Protein AF-A0A0A0LDT7-F1 (afdb_monomer_lite)

Foldseek 3Di:
DDPLDAQEEAEADDPVVVVVVVVCVVVPPDPSNYYYDHPDPDDPDDPPPDPDDDD

Sequence (55 aa):
MADETFKYVILGGGVAAGYAAREFVKQGLNPGELAIISKEAVRFHIPIILEQGLL

InterPro domains:
  IPR036188 FAD/NAD(P)-binding domain superfamily [G3DSA:3.50.50.60] (3-55)

Radius of gyration: 14.31 Å; chains: 1; bounding box: 39×32×28 Å

Structure (mmCIF, N/CA/C/O backbone):
data_AF-A0A0A0LDT7-F1
#
_entry.id   AF-A0A0A0LDT7-F1
#
loop_
_atom_site.group_PDB
_atom_site.id
_atom_site.type_symbol
_atom_site.label_atom_id
_atom_site.label_alt_id
_atom_site.label_comp_id
_atom_site.label_asym_id
_atom_site.label_entity_id
_atom_site.label_seq_id
_atom_site.pdbx_PDB_ins_code
_atom_site.Cartn_x
_atom_site.Cartn_y
_atom_site.Cartn_z
_atom_site.occupancy
_atom_site.B_iso_or_equiv
_atom_site.auth_seq_id
_atom_site.auth_comp_id
_atom_site.auth_asym_id
_atom_site.auth_atom_id
_atom_site.pdbx_PDB_model_num
ATOM 1 N N . MET A 1 1 ? -7.819 -26.377 0.347 1.00 41.91 1 MET A N 1
ATOM 2 C CA . MET A 1 1 ? -7.482 -25.090 -0.291 1.00 41.91 1 MET A CA 1
ATOM 3 C C . MET A 1 1 ? -8.238 -24.047 0.503 1.00 41.91 1 MET A C 1
ATOM 5 O O . MET A 1 1 ? -9.458 -24.105 0.500 1.00 41.91 1 MET A O 1
ATOM 9 N N . ALA A 1 2 ? -7.546 -23.266 1.332 1.00 48.66 2 ALA A N 1
ATOM 10 C CA . ALA A 1 2 ? -8.205 -22.222 2.109 1.00 48.66 2 ALA A CA 1
ATOM 11 C C . ALA A 1 2 ? -8.566 -21.098 1.135 1.00 48.66 2 ALA A C 1
ATOM 13 O O . ALA A 1 2 ? -7.684 -20.563 0.468 1.00 48.66 2 ALA A O 1
ATOM 14 N N . ASP A 1 3 ? -9.859 -20.831 0.983 1.00 58.56 3 ASP A N 1
ATOM 15 C CA . ASP A 1 3 ? -10.351 -19.697 0.210 1.00 58.56 3 ASP A CA 1
ATOM 16 C C . ASP A 1 3 ? -10.133 -18.444 1.068 1.00 58.56 3 ASP A C 1
ATOM 18 O O . ASP A 1 3 ? -10.921 -18.127 1.957 1.00 58.56 3 ASP A O 1
ATOM 22 N N . GLU A 1 4 ? -8.969 -17.811 0.917 1.00 69.88 4 GLU A N 1
ATOM 23 C CA . GLU A 1 4 ? -8.662 -16.554 1.598 1.00 69.88 4 GLU A CA 1
ATOM 24 C C . GLU A 1 4 ? -9.276 -15.404 0.794 1.00 69.88 4 GLU A C 1
ATOM 26 O O . GLU A 1 4 ? -8.710 -14.919 -0.187 1.00 69.88 4 GLU A O 1
ATOM 31 N N . THR A 1 5 ? -10.476 -14.983 1.195 1.00 79.50 5 THR A N 1
ATOM 32 C CA . THR A 1 5 ? -11.168 -13.849 0.581 1.00 79.50 5 THR A CA 1
ATOM 33 C C . THR A 1 5 ? -10.657 -12.533 1.157 1.00 79.50 5 THR A C 1
ATOM 35 O O . THR A 1 5 ? -10.896 -12.229 2.326 1.00 79.50 5 THR A O 1
ATOM 38 N N . PHE A 1 6 ? -10.019 -11.718 0.320 1.00 84.56 6 PHE A N 1
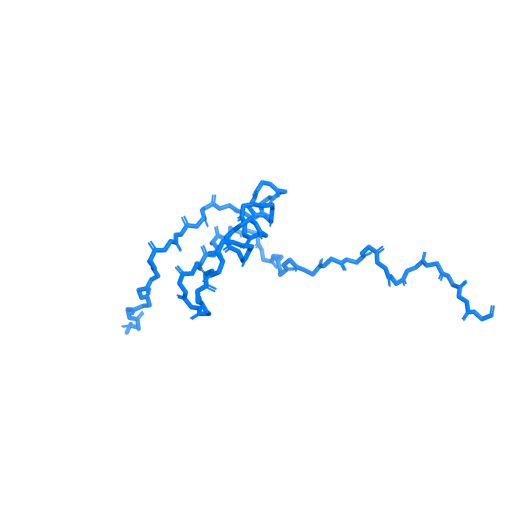ATOM 39 C CA . PHE A 1 6 ? -9.673 -10.332 0.639 1.00 84.56 6 PHE A CA 1
ATOM 40 C C . PHE A 1 6 ? -10.605 -9.386 -0.113 1.00 84.56 6 PHE A C 1
ATOM 42 O O . PHE A 1 6 ? -10.895 -9.592 -1.291 1.00 84.56 6 PHE A O 1
ATOM 49 N N . LYS A 1 7 ? -11.062 -8.322 0.549 1.00 87.00 7 LYS A N 1
ATOM 50 C CA . LYS A 1 7 ? -11.940 -7.317 -0.069 1.00 87.00 7 LYS A CA 1
ATOM 51 C C . LYS A 1 7 ? -11.202 -6.472 -1.108 1.00 87.00 7 LYS A C 1
ATOM 53 O O . LYS A 1 7 ? -11.784 -6.083 -2.117 1.00 87.00 7 LYS A O 1
ATOM 58 N N . TYR A 1 8 ? -9.921 -6.215 -0.861 1.00 89.62 8 TYR A N 1
ATOM 59 C CA . TYR A 1 8 ? -9.033 -5.483 -1.751 1.00 89.62 8 TYR A CA 1
ATOM 60 C C . TYR A 1 8 ? -7.756 -6.285 -1.990 1.00 89.62 8 TYR A C 1
ATOM 62 O O . TYR A 1 8 ? -7.156 -6.818 -1.056 1.00 89.62 8 TYR A O 1
ATOM 70 N N . VAL A 1 9 ? -7.320 -6.339 -3.247 1.00 91.00 9 VAL A N 1
ATOM 71 C CA . VAL A 1 9 ? -6.077 -7.007 -3.644 1.00 91.00 9 VAL A CA 1
ATOM 72 C C . VAL A 1 9 ? -5.246 -6.049 -4.486 1.00 91.00 9 VAL A C 1
ATOM 74 O O . VAL A 1 9 ? -5.695 -5.582 -5.531 1.00 91.00 9 VAL A O 1
ATOM 77 N N . ILE A 1 10 ? -4.024 -5.765 -4.041 1.00 90.38 10 ILE A N 1
ATOM 78 C CA . ILE A 1 10 ? -3.014 -5.058 -4.831 1.00 90.38 10 ILE A CA 1
ATOM 79 C C . ILE A 1 10 ? -2.106 -6.104 -5.476 1.00 90.38 10 ILE A C 1
ATOM 81 O O . ILE A 1 10 ? -1.488 -6.913 -4.784 1.00 90.38 10 ILE A O 1
ATOM 85 N N . LEU A 1 11 ? -2.011 -6.076 -6.804 1.00 89.94 11 LEU A N 1
ATOM 86 C CA . LEU A 1 11 ? -1.106 -6.930 -7.570 1.00 89.94 11 LEU A CA 1
ATOM 87 C C . LEU A 1 11 ? 0.188 -6.166 -7.879 1.00 89.94 11 LEU A C 1
ATOM 89 O O . LEU A 1 11 ? 0.179 -5.181 -8.615 1.00 89.94 11 LEU A O 1
ATOM 93 N N . GLY A 1 12 ? 1.300 -6.646 -7.321 1.00 86.81 12 GLY A N 1
ATOM 94 C CA . G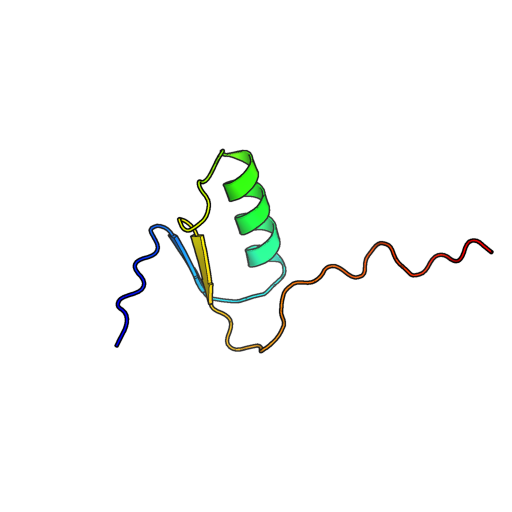LY A 1 12 ? 2.633 -6.047 -7.399 1.00 86.81 12 GLY A CA 1
ATOM 95 C C . GLY A 1 12 ? 3.081 -5.436 -6.067 1.00 86.81 12 GLY A C 1
ATOM 96 O O . GLY A 1 12 ? 2.305 -4.771 -5.395 1.00 86.81 12 GLY A O 1
ATOM 97 N N . GLY A 1 13 ? 4.344 -5.654 -5.684 1.00 84.69 13 GLY A N 1
ATOM 98 C CA . GLY A 1 13 ? 4.935 -5.205 -4.410 1.00 84.69 13 GLY A CA 1
ATOM 99 C C . GLY A 1 13 ? 5.886 -4.010 -4.523 1.00 84.69 13 GLY A C 1
ATOM 100 O O . GLY A 1 13 ? 6.821 -3.901 -3.740 1.00 84.69 13 GLY A O 1
ATOM 101 N N . GLY A 1 14 ? 5.698 -3.146 -5.522 1.00 85.62 14 GLY A N 1
ATOM 102 C CA . GLY A 1 14 ? 6.546 -1.968 -5.724 1.00 85.62 14 GLY A CA 1
ATOM 103 C C . GLY A 1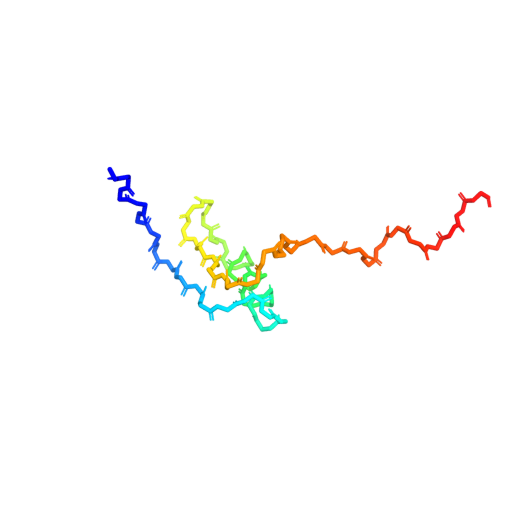 14 ? 6.198 -0.795 -4.801 1.00 85.62 14 GLY A C 1
ATOM 104 O O . GLY A 1 14 ? 5.287 -0.860 -3.978 1.00 85.62 14 GLY A O 1
ATOM 105 N N . VAL A 1 15 ?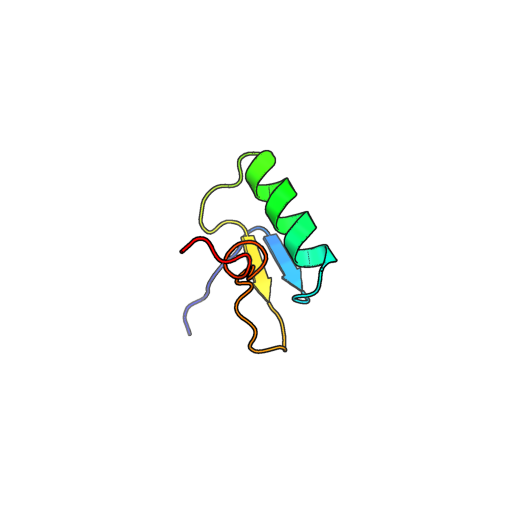 6.876 0.337 -5.006 1.00 89.31 15 VAL A N 1
ATOM 106 C CA . VAL A 1 15 ? 6.668 1.579 -4.236 1.00 89.31 15 VAL A CA 1
ATOM 107 C C . VAL A 1 15 ? 5.189 1.988 -4.201 1.00 89.31 15 VAL A C 1
ATOM 109 O O . VAL A 1 15 ? 4.651 2.274 -3.133 1.00 89.31 15 VAL A O 1
ATOM 112 N N . ALA A 1 16 ? 4.499 1.933 -5.344 1.00 90.38 16 ALA A N 1
ATOM 113 C CA . ALA A 1 16 ? 3.079 2.270 -5.439 1.00 90.38 16 ALA A CA 1
ATOM 114 C C . ALA A 1 16 ? 2.190 1.416 -4.514 1.00 90.38 16 ALA A C 1
ATOM 116 O O . ALA A 1 16 ? 1.265 1.947 -3.905 1.00 90.38 16 ALA A O 1
ATOM 117 N N . ALA A 1 17 ? 2.495 0.125 -4.356 1.00 90.50 17 ALA A N 1
ATOM 118 C CA . ALA A 1 17 ? 1.730 -0.776 -3.498 1.00 90.50 17 ALA A CA 1
ATOM 119 C C . ALA A 1 17 ? 1.873 -0.417 -2.016 1.00 90.50 17 ALA A C 1
ATOM 121 O O . ALA A 1 17 ? 0.884 -0.409 -1.286 1.00 90.50 17 ALA A O 1
ATOM 122 N N . GLY A 1 18 ? 3.083 -0.039 -1.589 1.00 88.56 18 GLY A N 1
ATOM 123 C CA . GLY A 1 18 ? 3.332 0.433 -0.226 1.00 88.56 18 GLY A CA 1
ATOM 124 C C . GLY A 1 18 ? 2.591 1.735 0.089 1.00 88.56 18 GLY A C 1
ATOM 125 O O . GLY A 1 18 ? 1.951 1.850 1.135 1.00 88.56 18 GLY A O 1
ATOM 126 N N . TYR A 1 19 ? 2.615 2.707 -0.831 1.00 93.81 19 TYR A N 1
ATOM 127 C CA . TYR A 1 19 ? 1.866 3.956 -0.651 1.00 93.81 19 TYR A CA 1
ATOM 128 C C . TYR A 1 19 ? 0.352 3.733 -0.681 1.00 93.81 19 TYR A C 1
ATOM 130 O O . TYR A 1 19 ? -0.343 4.287 0.167 1.00 93.81 19 TYR A O 1
ATOM 138 N N . ALA A 1 20 ? -0.155 2.888 -1.583 1.00 90.56 20 ALA A N 1
ATOM 139 C CA . ALA A 1 20 ? -1.569 2.526 -1.616 1.00 90.56 20 ALA A CA 1
ATOM 140 C C . ALA A 1 20 ? -2.007 1.868 -0.298 1.00 90.56 20 ALA A C 1
ATOM 142 O O . ALA A 1 20 ? -2.994 2.292 0.298 1.00 90.56 20 ALA A O 1
ATOM 143 N N . ALA A 1 21 ? -1.234 0.906 0.217 1.00 89.38 21 ALA A N 1
ATOM 144 C CA . ALA A 1 21 ? -1.508 0.269 1.503 1.00 89.38 21 ALA A CA 1
ATOM 145 C C . ALA A 1 21 ? -1.513 1.271 2.666 1.00 89.38 21 ALA A C 1
ATOM 147 O O . ALA A 1 21 ? -2.394 1.219 3.523 1.00 89.38 21 ALA A O 1
ATOM 148 N N . ARG A 1 22 ? -0.579 2.232 2.671 1.00 88.69 22 ARG A N 1
ATOM 149 C CA . ARG A 1 22 ? -0.549 3.308 3.670 1.00 88.69 22 ARG A CA 1
ATOM 150 C C . ARG A 1 22 ? -1.813 4.165 3.628 1.00 88.69 22 ARG A C 1
ATOM 152 O O . ARG A 1 22 ? -2.344 4.504 4.682 1.00 88.69 22 ARG A O 1
ATOM 159 N N . GLU A 1 23 ? -2.291 4.522 2.440 1.00 92.31 23 GLU A N 1
ATOM 160 C CA . GLU A 1 23 ? -3.528 5.296 2.307 1.00 92.31 23 GLU A CA 1
ATOM 161 C C . GLU A 1 23 ? -4.762 4.479 2.709 1.00 92.31 23 GLU A C 1
ATOM 163 O O . GLU A 1 23 ? -5.639 5.018 3.377 1.00 92.31 23 GLU A O 1
ATOM 168 N N . PHE A 1 24 ? -4.801 3.175 2.419 1.00 89.12 24 PHE A N 1
ATOM 169 C CA . PHE A 1 24 ? -5.862 2.299 2.924 1.00 89.12 24 PHE A CA 1
ATOM 170 C C . PHE A 1 24 ? -5.901 2.276 4.458 1.00 89.12 24 PHE A C 1
ATOM 172 O O . PHE A 1 24 ? -6.965 2.463 5.044 1.00 89.12 24 PHE A O 1
ATOM 179 N N . VAL A 1 25 ? -4.748 2.146 5.124 1.00 87.12 25 VAL A N 1
ATOM 180 C CA . VAL A 1 25 ? -4.674 2.214 6.596 1.00 87.12 25 VAL A CA 1
ATOM 181 C C . VAL A 1 25 ? -5.182 3.561 7.120 1.00 87.12 25 VAL A C 1
ATOM 183 O O . VAL A 1 25 ? -5.944 3.593 8.083 1.00 87.12 25 VAL A O 1
ATOM 186 N N . LYS A 1 26 ? -4.827 4.679 6.471 1.00 91.19 26 LYS A N 1
ATOM 187 C CA . LYS A 1 26 ? -5.323 6.014 6.856 1.00 91.19 26 LYS A CA 1
ATOM 188 C C . LYS A 1 26 ? -6.834 6.174 6.698 1.00 91.19 26 LYS A C 1
ATOM 190 O O . LYS A 1 26 ? -7.436 6.913 7.467 1.00 91.19 26 LYS A O 1
ATOM 195 N N . GLN A 1 27 ? -7.439 5.500 5.723 1.00 90.25 27 GLN A N 1
ATOM 196 C CA . GLN A 1 27 ? -8.893 5.481 5.545 1.00 90.25 27 GLN A CA 1
ATOM 197 C C . GLN A 1 27 ? -9.612 4.573 6.558 1.00 90.25 27 GLN A C 1
ATOM 199 O O . GLN A 1 27 ? -10.837 4.487 6.531 1.00 90.25 27 GLN A O 1
ATOM 204 N N . GLY A 1 28 ? -8.876 3.929 7.471 1.00 88.62 28 GLY A N 1
ATOM 205 C CA . GLY A 1 28 ? -9.446 3.099 8.530 1.00 88.62 28 GLY A CA 1
ATOM 206 C C . GLY A 1 28 ? -9.779 1.682 8.076 1.00 88.62 28 GLY A C 1
ATOM 207 O O . GLY A 1 28 ? -10.754 1.107 8.553 1.00 88.62 28 GLY A O 1
ATOM 208 N N . LEU A 1 29 ? -9.001 1.119 7.143 1.00 88.12 29 LEU A N 1
ATOM 209 C CA . LEU A 1 29 ? -9.190 -0.269 6.727 1.00 88.12 29 LEU A CA 1
ATOM 210 C C . LEU A 1 29 ? -9.028 -1.236 7.905 1.00 88.12 29 LEU A C 1
ATOM 212 O O . LEU A 1 29 ? -8.084 -1.107 8.691 1.00 88.12 29 LEU A O 1
ATOM 216 N N . ASN A 1 30 ? -9.894 -2.246 7.988 1.00 82.25 30 ASN A N 1
ATOM 217 C CA . ASN A 1 30 ? -9.777 -3.263 9.023 1.00 82.25 30 ASN A CA 1
ATOM 218 C C . ASN A 1 30 ? -8.659 -4.265 8.687 1.00 82.25 30 ASN A C 1
ATOM 220 O O . ASN A 1 30 ? -8.384 -4.537 7.509 1.00 82.25 30 ASN A O 1
ATOM 224 N N . PRO A 1 31 ? -8.011 -4.855 9.709 1.00 79.75 31 PRO A N 1
ATOM 225 C CA . PRO A 1 31 ? -7.041 -5.921 9.495 1.00 79.75 31 PRO A CA 1
ATOM 226 C C . PRO A 1 31 ? -7.683 -7.084 8.725 1.00 79.75 31 PRO A C 1
ATOM 228 O O . PRO A 1 31 ? -8.762 -7.553 9.078 1.00 79.75 31 PRO A O 1
ATOM 231 N N . GLY A 1 32 ? -7.013 -7.540 7.665 1.00 83.69 32 GLY A N 1
ATOM 232 C CA . GLY A 1 32 ? -7.492 -8.626 6.802 1.00 83.69 32 GLY A CA 1
ATOM 233 C C . GLY A 1 32 ? -8.331 -8.190 5.594 1.00 83.69 32 GLY A C 1
ATOM 234 O O . GLY A 1 32 ? -8.651 -9.030 4.762 1.00 83.69 32 GLY A O 1
ATOM 235 N N . GLU A 1 33 ? -8.651 -6.901 5.428 1.00 86.62 33 GLU A N 1
ATOM 236 C CA . GLU A 1 33 ? -9.404 -6.438 4.247 1.00 86.62 33 GLU A CA 1
ATOM 237 C C . GLU A 1 33 ? -8.532 -6.201 2.999 1.00 86.62 33 GLU A C 1
ATOM 239 O O . GLU A 1 33 ? -9.068 -6.170 1.891 1.00 86.62 33 GLU A O 1
ATOM 244 N N . LEU A 1 34 ? -7.211 -6.050 3.151 1.00 86.88 34 LEU A N 1
ATOM 245 C CA . LEU A 1 34 ? -6.272 -5.791 2.054 1.00 86.88 34 LEU A CA 1
ATOM 246 C C . LEU A 1 34 ? -5.175 -6.857 1.989 1.00 86.88 34 LEU A C 1
ATOM 248 O O . LEU A 1 34 ? -4.432 -7.042 2.953 1.00 86.88 34 LEU A O 1
ATOM 252 N N . ALA A 1 35 ? -5.020 -7.469 0.816 1.00 89.38 35 ALA A N 1
ATOM 253 C CA . ALA A 1 35 ? -3.860 -8.279 0.459 1.00 89.38 35 ALA A CA 1
ATOM 254 C C . ALA A 1 35 ? -2.991 -7.573 -0.584 1.00 89.38 35 ALA A C 1
ATOM 256 O O . ALA A 1 35 ? -3.488 -6.936 -1.512 1.00 89.38 35 ALA A O 1
ATOM 257 N N . ILE A 1 36 ? -1.676 -7.736 -0.458 1.00 88.56 36 ILE A N 1
ATOM 258 C CA . ILE A 1 36 ? -0.708 -7.350 -1.486 1.00 88.56 36 ILE A CA 1
ATOM 259 C C . ILE A 1 36 ? -0.039 -8.629 -1.966 1.00 88.56 36 ILE A C 1
ATOM 261 O O . ILE A 1 36 ? 0.620 -9.316 -1.187 1.00 88.56 36 ILE A O 1
ATOM 265 N N . ILE A 1 37 ? -0.210 -8.947 -3.244 1.00 87.31 37 ILE A N 1
ATOM 266 C CA . ILE A 1 37 ? 0.369 -10.133 -3.867 1.00 87.31 37 ILE A CA 1
ATOM 267 C C . ILE A 1 37 ? 1.485 -9.666 -4.793 1.00 87.31 37 ILE A C 1
ATOM 269 O O . ILE A 1 37 ? 1.243 -8.981 -5.785 1.00 87.31 37 ILE A O 1
ATOM 273 N N . SER A 1 38 ? 2.718 -10.050 -4.482 1.00 84.19 38 SER A N 1
ATOM 274 C CA . SER A 1 38 ? 3.888 -9.784 -5.316 1.00 84.19 38 SER A CA 1
ATOM 275 C C . SER A 1 38 ? 4.559 -11.096 -5.702 1.00 84.19 38 SER A C 1
ATOM 277 O O . SER A 1 38 ? 4.633 -12.018 -4.894 1.00 84.19 38 SER A O 1
ATOM 279 N N . LYS A 1 39 ? 5.079 -11.173 -6.932 1.00 78.75 39 LYS A N 1
ATOM 280 C CA . LYS A 1 39 ? 5.958 -12.275 -7.363 1.00 78.75 39 LYS A CA 1
ATOM 281 C C . LYS A 1 39 ? 7.310 -12.227 -6.640 1.00 78.75 39 LYS A C 1
ATOM 283 O O . LYS A 1 39 ? 7.997 -13.237 -6.533 1.00 78.75 39 LYS A O 1
ATOM 288 N N . GLU A 1 40 ? 7.698 -11.045 -6.178 1.00 66.56 40 GLU A N 1
ATOM 289 C CA . GLU A 1 40 ? 8.936 -10.838 -5.446 1.00 66.56 40 GLU A CA 1
ATOM 290 C C . GLU A 1 40 ? 8.750 -11.289 -3.992 1.00 66.56 40 GLU A C 1
ATOM 292 O O . GLU A 1 40 ? 7.837 -10.824 -3.310 1.00 66.56 40 GLU A O 1
ATOM 297 N N . ALA A 1 41 ? 9.608 -12.191 -3.509 1.00 54.12 41 ALA A N 1
ATOM 298 C CA . ALA A 1 41 ? 9.581 -12.712 -2.139 1.00 54.12 41 ALA A CA 1
ATOM 299 C C . ALA A 1 41 ? 10.125 -11.694 -1.114 1.00 54.12 41 ALA A C 1
ATOM 301 O O . ALA A 1 41 ? 10.871 -12.044 -0.201 1.00 54.12 41 ALA A O 1
ATOM 302 N N . VAL A 1 42 ? 9.790 -10.414 -1.279 1.00 50.62 42 VAL A N 1
ATOM 303 C CA . VAL A 1 42 ? 10.236 -9.334 -0.403 1.00 50.62 42 VAL A CA 1
ATOM 304 C C . VAL A 1 42 ? 9.073 -8.954 0.500 1.00 50.62 42 VAL A C 1
ATOM 306 O O . VAL A 1 42 ? 8.099 -8.322 0.095 1.00 50.62 42 VAL A O 1
ATOM 309 N N . ARG A 1 43 ? 9.182 -9.351 1.770 1.00 43.25 43 ARG 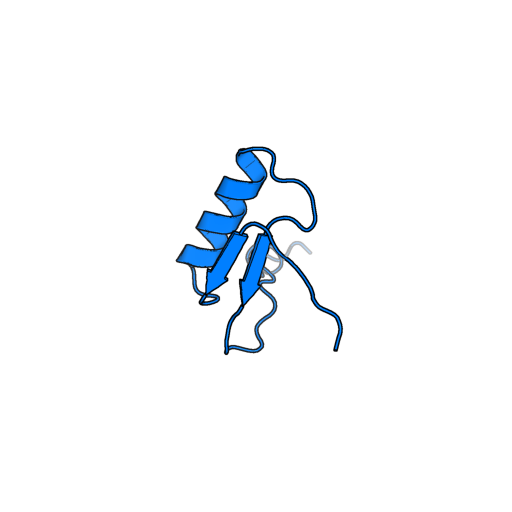A N 1
ATOM 310 C CA . ARG A 1 43 ? 8.394 -8.755 2.851 1.00 43.25 43 ARG A CA 1
ATOM 311 C C . ARG A 1 43 ? 8.761 -7.272 2.881 1.00 43.25 43 ARG A C 1
ATOM 313 O O . ARG A 1 43 ? 9.932 -6.963 3.084 1.00 43.25 43 ARG A O 1
ATOM 320 N N . PHE A 1 44 ? 7.796 -6.373 2.682 1.00 44.00 44 PHE A N 1
ATOM 321 C CA . PHE A 1 44 ? 8.026 -4.927 2.763 1.00 44.00 44 PHE A CA 1
ATOM 322 C C . PHE A 1 44 ? 8.326 -4.530 4.219 1.00 44.00 44 PHE A C 1
ATOM 324 O O . PHE A 1 44 ? 7.465 -4.089 4.975 1.00 44.00 44 PHE A O 1
ATOM 331 N N . HIS A 1 45 ? 9.563 -4.778 4.635 1.00 42.38 45 HIS A N 1
ATOM 332 C CA . HIS A 1 45 ? 10.209 -4.188 5.791 1.00 42.38 45 HIS A CA 1
ATOM 333 C C . HIS A 1 45 ? 10.901 -2.924 5.286 1.00 42.38 45 HIS A C 1
ATOM 335 O O . HIS A 1 45 ? 11.605 -2.957 4.283 1.00 42.38 45 HIS A O 1
ATOM 341 N N . ILE A 1 46 ? 10.663 -1.805 5.959 1.00 33.16 46 ILE A N 1
ATOM 342 C CA . ILE A 1 46 ? 11.308 -0.530 5.668 1.00 33.16 46 ILE A CA 1
ATOM 343 C C . ILE A 1 46 ? 12.616 -0.490 6.486 1.00 33.16 46 ILE A C 1
ATOM 345 O O . ILE A 1 46 ? 12.523 -0.297 7.698 1.00 33.16 46 ILE A O 1
ATOM 349 N N . PRO A 1 47 ? 13.829 -0.630 5.913 1.00 38.34 47 PRO A N 1
ATOM 350 C CA . PRO A 1 47 ? 15.073 -0.357 6.635 1.00 38.34 47 PRO A CA 1
ATOM 351 C C . PRO A 1 47 ? 15.453 1.132 6.556 1.00 38.34 47 PRO A C 1
ATOM 353 O O . PRO A 1 47 ? 16.611 1.456 6.335 1.00 38.34 47 PRO A O 1
ATOM 356 N N . ILE A 1 48 ? 14.507 2.074 6.687 1.00 41.03 48 ILE A N 1
ATOM 357 C CA . ILE A 1 48 ? 14.844 3.513 6.592 1.00 41.03 48 ILE A CA 1
ATOM 358 C C . ILE A 1 48 ? 15.188 4.161 7.946 1.00 41.03 48 ILE A C 1
ATOM 360 O O . ILE A 1 48 ? 15.491 5.346 7.971 1.00 41.03 48 ILE A O 1
ATOM 364 N N . ILE A 1 49 ? 15.191 3.428 9.073 1.00 44.75 49 ILE A N 1
ATOM 365 C CA . ILE A 1 49 ? 15.627 3.979 10.379 1.00 44.75 49 ILE A CA 1
ATOM 366 C C . ILE A 1 49 ? 16.403 2.960 11.239 1.00 44.75 49 ILE A C 1
ATOM 368 O O . ILE A 1 49 ? 16.087 2.798 12.408 1.00 44.75 49 ILE A O 1
ATOM 372 N N . LEU A 1 50 ? 17.414 2.257 10.713 1.00 46.97 50 LEU A N 1
ATOM 373 C CA . LEU A 1 50 ? 18.406 1.575 11.575 1.00 46.97 50 LEU A CA 1
ATOM 374 C C . LEU A 1 50 ? 19.842 1.615 11.017 1.00 46.97 50 LEU A C 1
ATOM 376 O O . LEU A 1 50 ? 20.626 0.708 11.261 1.00 46.97 50 LEU A O 1
ATOM 380 N N . GLU A 1 51 ? 20.219 2.685 10.315 1.00 52.47 51 GLU A N 1
ATOM 381 C CA . GLU A 1 51 ? 21.640 2.970 10.062 1.00 52.47 51 GLU A CA 1
ATOM 382 C C . GLU A 1 51 ? 21.916 4.482 10.021 1.00 52.47 51 GLU A C 1
ATOM 384 O O . GLU A 1 51 ? 22.357 5.057 9.033 1.00 52.47 51 GLU A O 1
ATOM 389 N N . GLN A 1 52 ? 21.623 5.157 11.132 1.00 47.91 52 GLN A N 1
ATOM 390 C CA . GLN A 1 52 ? 2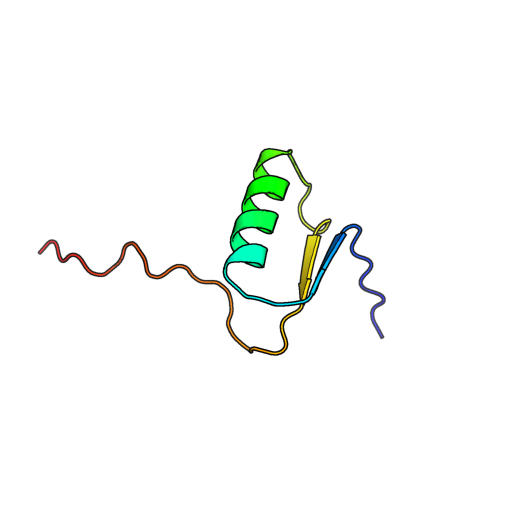2.474 6.258 11.574 1.00 47.91 52 GLN A CA 1
ATOM 391 C C . GLN A 1 52 ? 22.837 5.958 13.020 1.00 47.91 52 GLN A C 1
ATOM 393 O O . GLN A 1 52 ? 21.990 6.005 13.912 1.00 47.91 52 GLN A O 1
ATOM 398 N N . GLY A 1 53 ? 24.081 5.517 13.196 1.00 51.22 53 GLY A N 1
ATOM 399 C CA . GLY A 1 53 ? 24.627 5.090 14.470 1.00 51.22 53 GLY A CA 1
ATOM 400 C C . GLY A 1 53 ? 24.525 6.183 15.527 1.00 51.22 53 GLY A C 1
ATOM 401 O O . GLY A 1 53 ? 24.941 7.318 15.308 1.00 51.22 53 GLY A O 1
ATOM 402 N N . LEU A 1 54 ? 24.008 5.797 16.688 1.00 42.09 54 LEU A N 1
ATOM 403 C CA . LEU A 1 54 ? 24.311 6.458 17.946 1.00 42.09 54 LEU A CA 1
ATOM 404 C C . LEU A 1 54 ? 24.784 5.374 18.924 1.00 42.09 54 LEU A C 1
ATOM 406 O O . LEU A 1 54 ? 23.991 4.763 19.643 1.00 42.09 54 LEU A O 1
ATOM 410 N N . LEU A 1 55 ? 26.084 5.084 18.845 1.00 41.91 55 LEU A N 1
ATOM 411 C CA . LEU A 1 55 ? 26.924 5.006 20.039 1.00 41.91 55 LEU A CA 1
ATOM 412 C C . LEU A 1 55 ? 27.415 6.426 20.328 1.00 41.91 55 LEU A C 1
ATOM 414 O O . LEU A 1 55 ? 27.700 7.137 19.336 1.00 41.91 55 LEU A O 1
#

Secondary structure (DSSP, 8-state):
------SEEEE--SHHHHHHHHHHHHTTPPTTSEEEE-SS-------SSS-S---

pLDDT: mean 73.17, std 19.96, range [33.16, 93.81]

Organism: Cucumis sativus (NCBI:txid3659)